Protein AF-N8WYJ7-F1 (afdb_monomer_lite)

Foldseek 3Di:
DPFPKQKKWKQAPQGIWIWIDGPVALATDIGDPRPVSVVLQQVQQVVVCVVVVHRDGRSNDDLVRCQVSQPDVVRRMHIDSPDPVVVVVVD

Organism: NCBI:txid70346

Radius of gyration: 12.83 Å; chains: 1; bounding box: 33×26×27 Å

Structure (mmCIF, N/CA/C/O backbone):
data_AF-N8WYJ7-F1
#
_entry.id   AF-N8WYJ7-F1
#
loop_
_atom_site.group_PDB
_atom_site.id
_atom_site.type_symbol
_atom_site.label_atom_id
_atom_site.label_alt_id
_atom_site.label_comp_id
_atom_site.label_asym_id
_atom_site.label_entity_id
_atom_site.label_seq_id
_atom_site.pdbx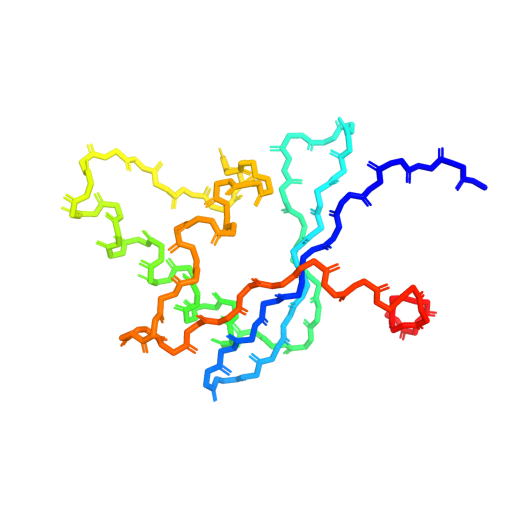_PDB_ins_code
_atom_site.Cartn_x
_atom_site.Cartn_y
_atom_site.Cartn_z
_atom_site.occupancy
_atom_site.B_iso_or_equiv
_atom_site.auth_seq_id
_atom_site.auth_comp_id
_atom_site.auth_asym_id
_atom_site.auth_atom_id
_atom_site.pdbx_PDB_model_num
ATOM 1 N N . MET A 1 1 ? 20.768 5.887 -14.695 1.00 40.31 1 MET A N 1
ATOM 2 C CA . MET A 1 1 ? 19.609 6.776 -14.520 1.00 40.31 1 MET A CA 1
ATOM 3 C C . MET A 1 1 ? 19.415 6.877 -13.030 1.00 40.31 1 MET A C 1
ATOM 5 O O . MET A 1 1 ? 18.930 5.925 -12.438 1.00 40.31 1 MET A O 1
ATOM 9 N N . ASP A 1 2 ? 19.929 7.947 -12.433 1.00 46.94 2 ASP A N 1
ATOM 10 C CA . ASP A 1 2 ? 19.619 8.298 -11.051 1.00 46.94 2 ASP A CA 1
ATOM 11 C C . ASP A 1 2 ? 18.253 8.974 -11.080 1.00 46.94 2 ASP A C 1
ATOM 13 O O . ASP A 1 2 ? 18.135 10.130 -11.476 1.00 46.94 2 ASP A O 1
ATOM 17 N N . ILE A 1 3 ? 17.216 8.204 -10.781 1.00 47.12 3 ILE A N 1
ATOM 18 C CA . ILE A 1 3 ? 15.880 8.724 -10.518 1.00 47.12 3 ILE A CA 1
ATOM 19 C C . ILE A 1 3 ? 15.565 8.198 -9.124 1.00 47.12 3 ILE A C 1
ATOM 21 O O . ILE A 1 3 ? 15.518 6.984 -8.917 1.00 47.12 3 ILE A O 1
ATOM 25 N N . ASN A 1 4 ? 15.485 9.107 -8.156 1.00 57.44 4 ASN A N 1
ATOM 26 C CA . ASN A 1 4 ? 15.174 8.817 -6.760 1.00 57.44 4 ASN A CA 1
ATOM 27 C C . ASN A 1 4 ? 13.691 8.441 -6.649 1.00 57.44 4 ASN A C 1
ATOM 29 O O . ASN A 1 4 ? 12.868 9.193 -6.152 1.00 57.44 4 ASN A O 1
ATOM 33 N N . THR A 1 5 ? 13.323 7.288 -7.189 1.00 70.56 5 THR A N 1
ATOM 34 C CA . THR A 1 5 ? 11.981 6.739 -7.037 1.00 70.56 5 THR A CA 1
ATOM 35 C C . THR A 1 5 ? 11.960 5.875 -5.786 1.00 70.56 5 THR A C 1
ATOM 37 O O . THR A 1 5 ? 12.722 4.909 -5.691 1.00 70.56 5 THR A O 1
ATOM 40 N N . THR A 1 6 ? 11.085 6.206 -4.839 1.00 80.38 6 THR A N 1
ATOM 41 C CA . THR A 1 6 ? 10.821 5.340 -3.686 1.00 80.38 6 THR A CA 1
ATOM 42 C C . THR A 1 6 ? 9.740 4.349 -4.084 1.00 80.38 6 THR A C 1
ATOM 44 O O . THR A 1 6 ? 8.659 4.757 -4.499 1.00 80.38 6 THR A O 1
ATOM 47 N N . ALA A 1 7 ? 10.011 3.051 -3.976 1.00 82.56 7 ALA A N 1
ATOM 48 C CA . ALA A 1 7 ? 8.985 2.030 -4.138 1.00 82.56 7 ALA A CA 1
ATOM 49 C C . ALA A 1 7 ? 8.826 1.257 -2.835 1.00 82.56 7 ALA A C 1
ATOM 51 O O . ALA A 1 7 ? 9.814 0.851 -2.224 1.00 82.56 7 ALA A O 1
ATOM 52 N N . LEU A 1 8 ? 7.579 1.046 -2.440 1.00 86.94 8 LEU A N 1
ATOM 53 C CA . LEU A 1 8 ? 7.207 0.267 -1.273 1.00 86.94 8 LEU A CA 1
ATOM 54 C C . LEU A 1 8 ? 6.448 -0.971 -1.730 1.00 86.94 8 LEU A C 1
ATOM 56 O O . LEU A 1 8 ? 5.531 -0.883 -2.550 1.00 86.94 8 LEU A O 1
ATOM 60 N N . LYS A 1 9 ? 6.816 -2.128 -1.184 1.00 89.00 9 LYS A N 1
ATOM 61 C CA . LYS A 1 9 ? 6.064 -3.364 -1.384 1.00 89.00 9 LYS A CA 1
ATOM 62 C C . LYS A 1 9 ? 4.921 -3.405 -0.381 1.00 89.00 9 LYS A C 1
ATOM 64 O O . LYS A 1 9 ? 5.142 -3.250 0.817 1.00 89.00 9 LYS A O 1
ATOM 69 N N . VAL A 1 10 ? 3.706 -3.631 -0.869 1.00 89.19 10 VAL A N 1
ATOM 70 C CA . VAL A 1 10 ? 2.504 -3.782 -0.049 1.00 89.19 10 VAL A CA 1
ATOM 71 C C . VAL A 1 10 ? 2.002 -5.210 -0.183 1.00 89.19 10 VAL A C 1
ATOM 73 O O . VAL A 1 10 ? 1.636 -5.656 -1.269 1.00 89.19 10 VAL A O 1
ATOM 76 N N . THR A 1 11 ? 1.968 -5.926 0.935 1.00 90.19 11 THR A N 1
ATOM 77 C CA . THR A 1 11 ? 1.446 -7.290 1.026 1.00 90.19 11 THR A CA 1
ATOM 78 C C . THR A 1 11 ? 0.113 -7.274 1.755 1.00 90.19 11 THR A C 1
ATOM 80 O O . THR A 1 11 ? -0.007 -6.710 2.843 1.00 90.19 11 THR A O 1
ATOM 83 N N . THR A 1 12 ? -0.886 -7.912 1.156 1.00 91.00 12 THR A N 1
ATOM 84 C CA . THR A 1 12 ? -2.237 -8.072 1.705 1.00 91.00 12 THR A CA 1
ATOM 85 C C . THR A 1 12 ? -2.640 -9.552 1.671 1.00 91.00 12 THR A C 1
ATOM 87 O O . THR A 1 12 ? -1.996 -10.346 0.978 1.00 91.00 12 THR A O 1
ATOM 90 N N . PRO A 1 13 ? -3.752 -9.954 2.314 1.00 90.81 13 PRO A N 1
ATOM 91 C CA . PRO A 1 13 ? -4.279 -11.316 2.185 1.00 90.81 13 PRO A CA 1
ATOM 92 C C . PRO A 1 13 ? -4.662 -11.711 0.749 1.00 90.81 13 PRO A C 1
ATOM 94 O O . PRO A 1 13 ? -4.783 -12.898 0.453 1.00 90.81 13 PRO A O 1
ATOM 97 N N . HIS A 1 14 ? -4.864 -10.730 -0.137 1.00 90.50 14 HIS A N 1
ATOM 98 C CA . HIS A 1 14 ? -5.283 -10.927 -1.528 1.00 90.50 14 HIS A CA 1
ATOM 99 C C . HIS A 1 14 ? -4.113 -10.895 -2.521 1.00 90.50 14 HIS A C 1
ATOM 101 O O . HIS A 1 14 ? -4.323 -10.985 -3.729 1.00 90.50 14 HIS A O 1
ATOM 107 N N . GLY A 1 15 ? -2.881 -10.772 -2.024 1.00 89.00 15 GLY A N 1
ATOM 108 C CA . GLY A 1 15 ? -1.673 -10.691 -2.833 1.00 89.00 15 GLY A CA 1
ATOM 109 C C . GLY A 1 15 ? -0.874 -9.424 -2.565 1.00 89.00 15 GLY A C 1
ATOM 110 O O . GLY A 1 15 ? -1.149 -8.668 -1.628 1.00 89.00 15 GLY A O 1
ATOM 111 N N . GLU A 1 16 ? 0.130 -9.217 -3.407 1.00 88.50 16 GLU A N 1
ATOM 112 C CA . GLU A 1 16 ? 1.094 -8.130 -3.294 1.00 88.50 16 GLU A CA 1
ATOM 113 C C . GLU A 1 16 ? 1.037 -7.186 -4.497 1.00 88.50 16 GLU A C 1
ATOM 115 O O . GLU A 1 16 ? 0.696 -7.580 -5.617 1.00 88.50 16 GLU A O 1
ATOM 120 N N . PHE A 1 17 ? 1.364 -5.925 -4.242 1.00 87.75 17 PHE A N 1
ATOM 121 C CA . PHE A 1 17 ? 1.557 -4.889 -5.249 1.00 87.75 17 PHE A CA 1
ATOM 122 C C . PHE A 1 17 ? 2.643 -3.917 -4.776 1.00 87.75 17 PHE A C 1
ATOM 124 O O . PHE A 1 17 ? 3.062 -3.941 -3.617 1.00 87.75 17 PHE A O 1
ATOM 131 N N . TYR A 1 18 ? 3.094 -3.053 -5.676 1.00 86.62 18 TYR A N 1
ATOM 132 C CA . TYR A 1 18 ? 4.101 -2.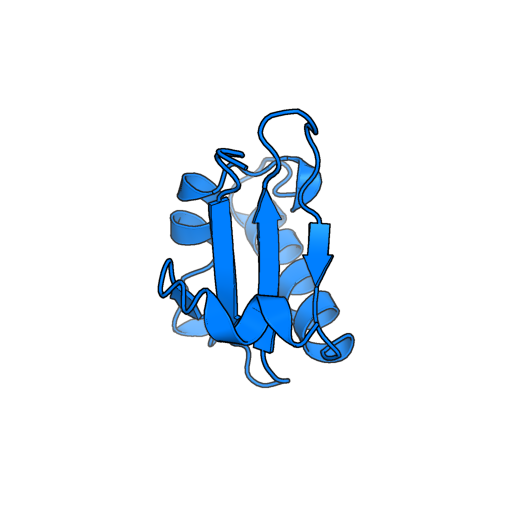038 -5.402 1.00 86.62 18 TYR A CA 1
ATOM 133 C C . TYR A 1 18 ? 3.476 -0.652 -5.500 1.00 86.62 18 TYR A C 1
ATOM 135 O O . TYR A 1 18 ? 2.779 -0.347 -6.467 1.00 86.62 18 TYR A O 1
ATOM 143 N N . ALA A 1 19 ? 3.732 0.177 -4.494 1.00 86.88 19 ALA A N 1
ATOM 144 C CA . ALA A 1 19 ? 3.407 1.593 -4.478 1.00 86.88 19 ALA A CA 1
ATOM 145 C C . ALA A 1 19 ? 4.673 2.379 -4.834 1.00 86.88 19 ALA A C 1
ATOM 147 O O . ALA A 1 19 ? 5.660 2.337 -4.099 1.00 86.88 19 ALA A O 1
ATOM 148 N N . ILE A 1 20 ? 4.663 3.057 -5.977 1.00 85.19 20 ILE A N 1
ATOM 149 C CA . ILE A 1 20 ? 5.801 3.790 -6.530 1.00 85.19 20 ILE A CA 1
ATOM 150 C C . ILE A 1 20 ? 5.549 5.287 -6.357 1.00 85.19 20 ILE A C 1
ATOM 152 O O . ILE A 1 20 ? 4.503 5.787 -6.756 1.00 85.19 20 ILE A O 1
ATOM 156 N N . PHE A 1 21 ? 6.510 6.000 -5.779 1.00 82.50 21 PHE A N 1
ATOM 157 C CA . PHE A 1 21 ? 6.467 7.439 -5.526 1.00 82.50 21 PHE A CA 1
ATOM 158 C C . PHE A 1 21 ? 7.533 8.129 -6.385 1.00 82.50 21 PHE A C 1
ATOM 160 O O . PHE A 1 21 ? 8.725 8.062 -6.057 1.00 82.50 21 PHE A O 1
ATOM 167 N N . PRO A 1 22 ? 7.147 8.737 -7.520 1.00 76.00 22 PRO A N 1
ATOM 168 C CA . PRO A 1 22 ? 8.065 9.502 -8.353 1.00 76.00 22 PRO A CA 1
ATOM 169 C C . PRO A 1 22 ? 8.316 10.884 -7.730 1.00 76.00 22 PRO A C 1
ATOM 171 O O . PRO A 1 22 ? 7.360 11.578 -7.403 1.00 76.00 22 PRO A O 1
ATOM 174 N N . ASP A 1 23 ? 9.573 11.331 -7.644 1.00 69.81 23 ASP A N 1
ATOM 175 C CA . ASP A 1 23 ? 9.931 12.685 -7.160 1.00 69.81 23 ASP A CA 1
ATOM 176 C C . ASP A 1 23 ? 9.180 13.812 -7.913 1.00 69.81 23 ASP A C 1
ATOM 178 O O . ASP A 1 23 ? 8.856 14.866 -7.362 1.00 69.81 23 ASP A O 1
ATOM 182 N N . ASP A 1 24 ? 8.900 13.584 -9.197 1.00 63.53 24 ASP A N 1
ATOM 183 C CA . ASP A 1 24 ? 8.355 14.564 -10.137 1.00 63.53 24 ASP A CA 1
ATOM 184 C C . ASP A 1 24 ? 6.816 14.575 -10.150 1.00 63.53 24 ASP A C 1
ATOM 186 O O . ASP A 1 24 ? 6.189 15.532 -10.623 1.00 63.53 24 ASP A O 1
ATOM 190 N N . ALA A 1 25 ? 6.195 13.498 -9.663 1.00 54.31 25 ALA A N 1
ATOM 191 C CA . ALA A 1 25 ? 4.758 13.297 -9.696 1.00 54.31 25 ALA A CA 1
ATOM 192 C C . ALA A 1 25 ? 4.227 13.280 -8.267 1.00 54.31 25 ALA A C 1
ATOM 194 O O . ALA A 1 25 ? 4.539 12.404 -7.474 1.00 54.31 25 ALA A O 1
ATOM 195 N N . ARG A 1 26 ? 3.320 14.207 -7.956 1.00 58.66 26 ARG A N 1
ATOM 196 C CA . ARG A 1 26 ? 2.558 14.222 -6.694 1.00 58.66 26 ARG A CA 1
ATOM 197 C C . ARG A 1 26 ? 1.610 13.022 -6.525 1.00 58.66 26 ARG A C 1
ATOM 199 O O . ARG A 1 26 ? 0.651 13.122 -5.776 1.00 58.66 26 ARG A O 1
ATOM 206 N N . ASN A 1 27 ? 1.807 11.947 -7.279 1.00 68.81 27 ASN A N 1
ATOM 207 C CA . ASN A 1 27 ? 0.905 10.816 -7.348 1.00 68.81 27 ASN A CA 1
ATOM 208 C C . ASN A 1 27 ? 1.702 9.533 -7.150 1.00 68.81 27 ASN A C 1
ATOM 210 O O . ASN A 1 27 ? 2.710 9.313 -7.818 1.00 68.81 27 ASN A O 1
ATOM 214 N N . CYS A 1 28 ? 1.190 8.670 -6.280 1.00 78.62 28 CYS A N 1
ATOM 215 C CA . CYS A 1 28 ? 1.631 7.293 -6.196 1.00 78.62 28 CYS A CA 1
ATOM 216 C C . CYS A 1 28 ? 1.112 6.496 -7.403 1.00 78.62 28 CYS A C 1
ATOM 218 O O . CYS A 1 28 ? -0.067 6.586 -7.757 1.00 78.62 28 CYS A O 1
ATOM 220 N N . GLU A 1 29 ? 1.984 5.704 -8.017 1.00 83.31 29 GLU A N 1
ATOM 221 C CA . GLU A 1 29 ? 1.630 4.722 -9.035 1.00 83.31 29 GLU A CA 1
ATOM 222 C C . GLU A 1 29 ? 1.556 3.330 -8.406 1.00 83.31 29 GLU A C 1
ATOM 224 O O . GLU A 1 29 ? 2.462 2.901 -7.693 1.00 83.31 29 GLU A O 1
ATOM 229 N N . LEU A 1 30 ? 0.466 2.613 -8.675 1.00 84.06 30 LEU A N 1
ATOM 230 C CA . LEU A 1 30 ? 0.277 1.247 -8.203 1.00 84.06 30 LEU A CA 1
ATOM 231 C C . LEU A 1 30 ? 0.649 0.265 -9.311 1.00 84.06 30 LEU A C 1
ATOM 233 O O . LEU A 1 30 ? 0.066 0.289 -10.396 1.00 84.06 30 LEU A O 1
ATOM 237 N N . CYS A 1 31 ? 1.602 -0.617 -9.030 1.00 82.44 31 CYS A N 1
ATOM 238 C CA . CYS A 1 31 ? 2.100 -1.610 -9.973 1.00 82.44 31 CYS A CA 1
ATOM 239 C C . CYS A 1 31 ? 1.887 -3.031 -9.451 1.00 82.44 31 CYS A C 1
ATOM 241 O O . CYS A 1 31 ? 2.143 -3.330 -8.288 1.00 82.44 31 CYS A O 1
ATOM 243 N N . GLY A 1 32 ? 1.460 -3.930 -10.336 1.00 75.69 32 GLY A N 1
ATOM 244 C CA . GLY A 1 32 ? 1.299 -5.353 -10.044 1.00 75.69 32 GLY A CA 1
ATOM 245 C C . GLY A 1 32 ? -0.060 -5.912 -10.482 1.00 75.69 32 GLY A C 1
ATOM 246 O O . GLY A 1 32 ? -0.994 -5.158 -10.750 1.00 75.69 32 GLY A O 1
ATOM 247 N N . PRO A 1 33 ? -0.193 -7.247 -10.566 1.00 73.69 33 PRO A N 1
ATOM 248 C CA . PRO A 1 33 ? -1.423 -7.906 -11.016 1.00 73.69 33 PRO A CA 1
ATOM 249 C C . PRO A 1 33 ? -2.541 -7.926 -9.955 1.00 73.69 33 PRO A C 1
ATOM 251 O O . PRO A 1 33 ? -3.665 -8.336 -10.248 1.00 73.69 33 PRO A O 1
ATOM 254 N N . GLY A 1 34 ? -2.246 -7.521 -8.716 1.00 79.25 34 GLY A N 1
ATOM 255 C CA . GLY A 1 34 ? -3.134 -7.639 -7.561 1.00 79.25 34 GLY A CA 1
ATOM 256 C C . GLY A 1 34 ? -4.236 -6.580 -7.489 1.00 79.25 34 GLY A C 1
ATOM 257 O O . GLY A 1 34 ? -4.289 -5.841 -6.513 1.00 79.25 34 GLY A O 1
ATOM 258 N N . PHE A 1 35 ? -5.150 -6.513 -8.464 1.00 81.75 35 PHE A N 1
ATOM 259 C CA . PHE A 1 35 ? -6.301 -5.589 -8.408 1.00 81.75 35 PHE A CA 1
ATOM 260 C C . PHE A 1 35 ? -7.149 -5.770 -7.135 1.00 81.75 35 PHE A C 1
ATOM 262 O O . PHE A 1 35 ? -7.613 -4.791 -6.554 1.00 81.75 35 PHE A O 1
ATOM 269 N N . GLU A 1 36 ? -7.314 -7.014 -6.670 1.00 87.31 36 GLU A N 1
ATOM 270 C CA . GLU A 1 36 ? -7.997 -7.312 -5.402 1.00 87.31 36 GLU A CA 1
ATOM 271 C C . GLU A 1 36 ? -7.203 -6.821 -4.181 1.00 87.31 36 GLU A C 1
ATOM 273 O O . GLU A 1 36 ? -7.792 -6.309 -3.232 1.00 87.31 36 GLU A O 1
ATOM 278 N N . ALA A 1 37 ? -5.870 -6.925 -4.215 1.00 87.50 37 ALA A N 1
ATOM 279 C CA . ALA A 1 37 ? -4.989 -6.431 -3.157 1.00 87.50 37 ALA A CA 1
ATOM 280 C C . ALA A 1 37 ? -5.009 -4.897 -3.063 1.00 87.50 37 ALA A C 1
ATOM 282 O O . ALA A 1 37 ? -5.075 -4.351 -1.962 1.00 87.50 37 ALA A O 1
ATOM 283 N N . ILE A 1 38 ? -5.027 -4.211 -4.210 1.00 87.25 38 ILE A N 1
ATOM 284 C CA . ILE A 1 38 ? -5.163 -2.752 -4.289 1.00 87.25 38 ILE A CA 1
ATOM 285 C C . ILE A 1 38 ? -6.501 -2.310 -3.692 1.00 87.25 38 ILE A C 1
ATOM 287 O O . ILE A 1 38 ? -6.512 -1.499 -2.769 1.00 87.25 38 ILE A O 1
ATOM 291 N N . GLY A 1 39 ? -7.618 -2.888 -4.149 1.00 88.31 39 GLY A N 1
ATOM 292 C CA . GLY A 1 39 ? -8.944 -2.531 -3.633 1.00 88.31 39 GLY A CA 1
ATOM 293 C C . GLY A 1 39 ? -9.079 -2.793 -2.130 1.00 88.31 39 GLY A C 1
ATOM 294 O O . GLY A 1 39 ? -9.603 -1.959 -1.394 1.00 88.31 39 GLY A O 1
ATOM 295 N N . TYR A 1 40 ? -8.529 -3.912 -1.646 1.00 89.69 40 TYR A N 1
ATOM 296 C CA . TYR A 1 40 ? -8.468 -4.218 -0.216 1.00 89.69 40 TYR A CA 1
ATOM 297 C C . TYR A 1 40 ? -7.711 -3.147 0.582 1.00 89.69 40 TYR A C 1
ATOM 299 O O . TYR A 1 40 ? -8.148 -2.735 1.662 1.00 89.69 40 TYR A O 1
ATOM 307 N N . PHE A 1 41 ? -6.568 -2.703 0.062 1.00 88.62 41 PHE A N 1
ATOM 308 C CA . PHE A 1 41 ? -5.741 -1.691 0.701 1.00 88.62 41 PHE A CA 1
ATOM 309 C C . PHE A 1 41 ? -6.419 -0.312 0.708 1.00 88.62 41 PHE A C 1
ATOM 311 O O . PHE A 1 41 ? -6.490 0.323 1.762 1.00 88.62 41 PHE A O 1
ATOM 318 N N . GLU A 1 42 ? -6.995 0.121 -0.416 1.00 87.12 42 GLU A N 1
ATOM 319 C CA . GLU A 1 42 ? -7.739 1.385 -0.523 1.00 87.12 42 GLU A CA 1
ATOM 320 C C . GLU A 1 42 ? -8.954 1.428 0.417 1.00 87.12 42 GLU A C 1
ATOM 322 O O . GLU A 1 42 ? -9.159 2.412 1.135 1.00 87.12 42 GLU A O 1
ATOM 327 N N . ASP A 1 43 ? -9.718 0.335 0.502 1.00 88.31 43 ASP A N 1
ATOM 328 C CA . ASP A 1 43 ? -10.841 0.212 1.438 1.00 88.31 43 ASP A CA 1
ATOM 329 C C . ASP A 1 43 ? -10.391 0.372 2.894 1.00 88.31 43 ASP A C 1
ATOM 331 O O . ASP A 1 43 ? -11.098 0.950 3.730 1.00 88.31 43 ASP A O 1
ATOM 335 N N . ASN A 1 44 ? -9.212 -0.150 3.224 1.00 86.88 44 ASN A N 1
ATOM 336 C CA . ASN A 1 44 ? -8.639 -0.043 4.556 1.00 86.88 44 ASN A CA 1
ATOM 337 C C . ASN A 1 44 ? -8.129 1.370 4.857 1.00 86.88 44 ASN A C 1
ATOM 339 O O . ASN A 1 44 ? -8.444 1.890 5.931 1.00 86.88 44 ASN A O 1
ATOM 343 N N . LEU A 1 45 ? -7.464 2.039 3.911 1.00 83.38 45 LEU A N 1
ATOM 344 C CA . LEU A 1 45 ? -7.131 3.463 4.035 1.00 83.38 45 LEU A CA 1
ATOM 345 C C . LEU A 1 45 ? -8.390 4.317 4.266 1.00 83.38 45 LEU A C 1
ATOM 347 O O . LEU A 1 45 ? -8.422 5.166 5.160 1.00 83.38 45 LEU A O 1
ATOM 351 N N . HIS A 1 46 ? -9.487 4.023 3.563 1.00 81.12 46 HIS A N 1
ATOM 352 C CA . HIS A 1 46 ? -10.758 4.723 3.760 1.00 81.12 46 HIS A CA 1
ATOM 353 C C . HIS A 1 46 ? -11.420 4.431 5.125 1.00 81.12 46 HIS A C 1
ATOM 355 O O . HIS A 1 46 ? -12.140 5.267 5.682 1.00 81.12 46 HIS A O 1
ATOM 361 N N . LYS A 1 47 ? -11.199 3.254 5.720 1.00 80.81 47 LYS A N 1
ATOM 362 C CA . LYS A 1 47 ? -11.633 2.984 7.105 1.00 80.81 47 LYS A CA 1
ATOM 363 C C . LYS A 1 47 ? -10.791 3.763 8.113 1.00 80.81 47 LYS A C 1
ATOM 365 O O . LYS A 1 47 ? -11.356 4.297 9.068 1.00 80.81 47 LYS A O 1
ATOM 370 N N . LEU A 1 48 ? -9.480 3.868 7.885 1.00 76.12 48 LEU A N 1
ATOM 371 C CA . LEU A 1 48 ? -8.573 4.668 8.714 1.00 76.12 48 LEU A CA 1
ATOM 372 C C . LEU A 1 48 ? -8.941 6.154 8.665 1.00 76.12 48 LEU A C 1
ATOM 374 O O . LEU A 1 48 ? -9.009 6.788 9.717 1.00 76.12 48 LEU A O 1
ATOM 378 N N . PHE A 1 49 ? -9.308 6.677 7.489 1.00 76.69 49 PHE A N 1
ATOM 379 C CA . PHE A 1 49 ? -9.882 8.020 7.329 1.00 76.69 49 PHE A CA 1
ATOM 380 C C . PHE A 1 49 ? -10.990 8.305 8.353 1.00 76.69 49 PHE A C 1
ATOM 382 O O . PHE A 1 49 ? -10.956 9.311 9.065 1.00 76.69 49 PHE A O 1
ATOM 389 N N . LYS A 1 50 ? -11.966 7.395 8.464 1.00 69.56 50 LYS A N 1
ATOM 390 C CA . LYS A 1 50 ? -13.114 7.560 9.370 1.00 69.56 50 LYS A CA 1
ATOM 391 C C . LYS A 1 50 ? -12.712 7.571 10.847 1.00 69.56 50 LYS A C 1
ATOM 393 O O . LYS A 1 50 ? -13.454 8.116 11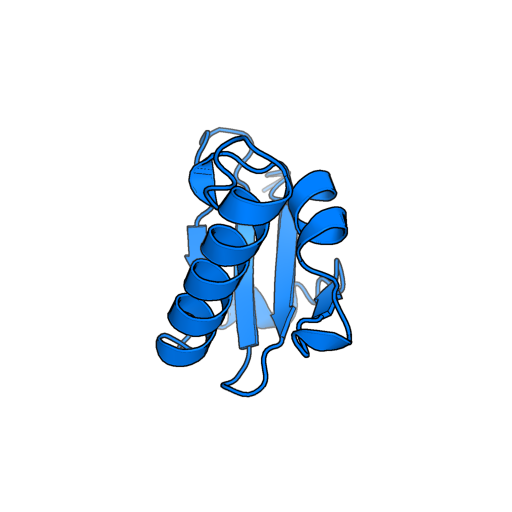.659 1.00 69.56 50 LYS A O 1
ATOM 398 N N . GLN A 1 51 ? -11.573 6.972 11.195 1.00 74.25 51 GLN A N 1
ATOM 399 C CA . GLN A 1 51 ? -11.053 6.911 12.564 1.00 74.25 51 GLN A CA 1
ATOM 400 C C . GLN A 1 51 ? -10.161 8.115 12.907 1.00 74.25 51 GLN A C 1
ATOM 402 O O . GLN A 1 51 ? -10.226 8.608 14.031 1.00 74.25 51 GLN A O 1
ATOM 407 N N . HIS A 1 52 ? -9.363 8.606 11.952 1.00 72.62 52 HIS A N 1
ATOM 408 C CA . HIS A 1 52 ? -8.408 9.704 12.150 1.00 72.62 52 HIS A CA 1
ATOM 409 C C . HIS A 1 52 ? -8.988 11.104 11.884 1.00 72.62 52 HIS A C 1
ATOM 411 O O . HIS A 1 52 ? -8.467 12.088 12.407 1.00 72.62 52 HIS A O 1
ATOM 417 N N . GLY A 1 53 ? -10.080 11.210 11.119 1.00 72.12 53 GLY A N 1
ATOM 418 C CA . GLY A 1 53 ? -10.819 12.461 10.912 1.00 72.12 53 GLY A CA 1
ATOM 419 C C . GLY A 1 53 ? -10.354 13.330 9.735 1.00 72.12 53 GLY A C 1
ATOM 420 O O . GLY A 1 53 ? -10.883 14.428 9.572 1.00 72.12 53 GLY A O 1
ATOM 421 N N . TYR A 1 54 ? -9.413 12.864 8.905 1.00 71.06 54 TYR A N 1
ATOM 422 C CA . TYR A 1 54 ? -8.940 13.555 7.693 1.00 71.06 54 TYR A CA 1
ATOM 423 C C . TYR A 1 54 ? -8.572 12.557 6.578 1.00 71.06 54 TYR A C 1
ATOM 425 O O . TYR A 1 54 ? -8.089 11.474 6.921 1.00 71.06 54 TYR A O 1
ATOM 433 N N . PRO A 1 55 ? -8.825 12.870 5.279 1.00 69.31 55 PRO A N 1
ATOM 434 C CA . PRO A 1 55 ? -8.665 11.938 4.146 1.00 69.31 55 PRO A CA 1
ATOM 435 C C . PRO A 1 55 ? -7.262 11.350 4.049 1.00 69.31 55 PRO A C 1
ATOM 437 O O . PRO A 1 55 ? -6.298 12.094 3.925 1.00 69.31 55 PRO A O 1
ATOM 440 N N . LEU A 1 56 ? -7.173 10.018 4.080 1.00 75.69 56 LEU A N 1
ATOM 441 C CA . LEU A 1 56 ? -5.967 9.258 3.754 1.00 75.69 56 LEU A CA 1
ATOM 442 C C . LEU A 1 56 ? -6.195 8.627 2.378 1.00 75.69 56 LEU A C 1
ATOM 444 O O . LEU A 1 56 ? -6.674 7.500 2.272 1.00 75.69 56 LEU A O 1
ATOM 448 N N . GLU A 1 57 ? -5.949 9.397 1.322 1.00 77.44 57 GLU A N 1
ATOM 449 C CA . GLU A 1 57 ? -5.954 8.893 -0.053 1.00 77.44 57 GLU A CA 1
ATOM 450 C C . GLU A 1 57 ? -4.531 8.529 -0.456 1.00 77.44 57 GLU A C 1
ATOM 452 O O . GLU A 1 57 ? -3.591 9.247 -0.130 1.00 77.44 57 GLU A O 1
ATOM 457 N N . LEU A 1 58 ? -4.373 7.436 -1.196 1.00 77.44 58 LEU A N 1
ATOM 458 C CA . LEU A 1 58 ? -3.066 6.890 -1.560 1.00 77.44 58 LEU A CA 1
ATOM 459 C C . LEU A 1 58 ? -2.214 7.888 -2.366 1.00 77.44 58 LEU A C 1
ATOM 461 O O . LEU A 1 58 ? -1.010 7.980 -2.169 1.00 77.44 58 LEU A O 1
ATOM 465 N N . SER A 1 59 ? -2.856 8.707 -3.201 1.00 75.00 59 SER A N 1
ATOM 466 C CA . SER A 1 59 ? -2.223 9.800 -3.951 1.00 75.00 59 SER A CA 1
ATOM 467 C C . SER A 1 59 ? -1.793 10.994 -3.096 1.00 75.00 59 SER A C 1
ATOM 469 O O . SER A 1 59 ? -1.123 11.882 -3.604 1.00 75.00 59 SER A O 1
ATOM 471 N N . SER A 1 60 ? -2.223 11.059 -1.837 1.00 76.50 60 SER A N 1
ATOM 472 C CA . SER A 1 60 ? -1.930 12.166 -0.919 1.00 76.50 60 SER A CA 1
ATOM 473 C C . SER A 1 60 ? -0.947 11.778 0.184 1.00 76.50 60 SER A C 1
ATOM 475 O O . SER A 1 60 ? -0.593 12.641 0.981 1.00 76.50 60 SER A O 1
ATOM 477 N N . LEU A 1 61 ? -0.567 10.500 0.261 1.00 79.56 61 LEU A N 1
ATOM 478 C CA . LEU A 1 61 ? 0.361 9.989 1.262 1.00 79.56 61 LEU A CA 1
ATOM 479 C C . LEU A 1 61 ? 1.790 10.097 0.756 1.00 79.56 61 LEU A C 1
ATOM 481 O O . LEU A 1 61 ? 2.077 9.740 -0.382 1.00 79.56 61 LEU A O 1
ATOM 485 N N . GLU A 1 62 ? 2.688 10.512 1.636 1.00 83.69 62 GLU A N 1
ATOM 486 C CA . GLU A 1 62 ? 4.123 10.325 1.443 1.00 83.69 62 GLU A CA 1
ATOM 487 C C . GLU A 1 62 ? 4.527 8.871 1.787 1.00 83.69 62 GLU A C 1
ATOM 489 O O . GLU A 1 62 ? 3.814 8.186 2.534 1.00 83.69 62 GLU A O 1
ATOM 494 N N . PRO A 1 63 ? 5.681 8.370 1.305 1.00 82.62 63 PRO A N 1
ATOM 495 C CA . PRO A 1 63 ? 6.139 7.005 1.590 1.00 82.62 63 PRO A CA 1
ATOM 496 C C . PRO A 1 63 ? 6.173 6.659 3.090 1.00 82.62 63 PRO A C 1
ATOM 498 O O . PRO A 1 63 ? 5.690 5.602 3.506 1.00 82.62 63 PRO A O 1
ATOM 501 N N . ASP A 1 64 ? 6.680 7.576 3.918 1.00 83.94 64 ASP A N 1
ATOM 502 C CA . ASP A 1 64 ? 6.776 7.396 5.373 1.00 83.94 64 ASP A CA 1
ATOM 503 C C . ASP A 1 64 ? 5.391 7.313 6.037 1.00 83.94 64 ASP A C 1
ATOM 505 O O . ASP A 1 64 ? 5.178 6.558 6.993 1.00 83.94 64 ASP A O 1
ATOM 509 N N . GLU A 1 65 ? 4.420 8.067 5.517 1.00 84.44 65 GLU A N 1
ATOM 510 C CA . GLU A 1 65 ? 3.035 8.023 5.981 1.00 84.44 65 GLU A CA 1
ATOM 511 C C . GLU A 1 65 ? 2.381 6.698 5.590 1.00 84.44 65 GLU A C 1
ATOM 513 O O . GLU A 1 65 ? 1.698 6.087 6.413 1.00 84.44 65 GLU A O 1
ATOM 518 N N . LEU A 1 66 ? 2.645 6.197 4.378 1.00 85.06 66 LEU A N 1
ATOM 519 C CA . LEU A 1 66 ? 2.160 4.88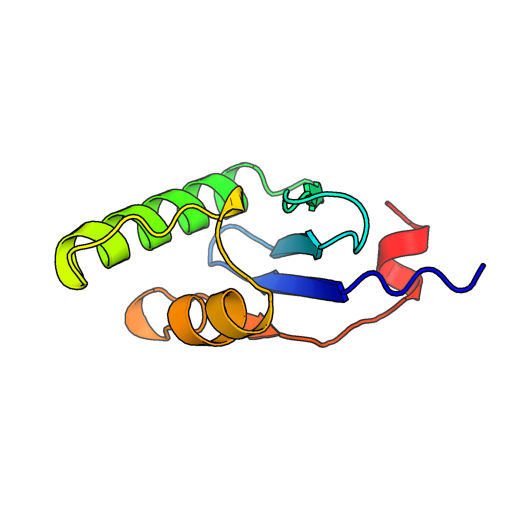9 3.940 1.00 85.06 66 LEU A CA 1
ATOM 520 C C . LEU A 1 66 ? 2.702 3.763 4.826 1.00 85.06 66 LEU A C 1
ATOM 522 O O . LEU A 1 66 ? 1.939 2.897 5.250 1.00 85.06 66 LEU A O 1
ATOM 526 N N . MET A 1 67 ? 3.995 3.783 5.151 1.00 86.00 67 MET A N 1
ATOM 527 C CA . MET A 1 67 ? 4.587 2.807 6.069 1.00 86.00 67 MET A CA 1
ATOM 528 C C . MET A 1 67 ? 3.984 2.891 7.472 1.00 86.00 67 MET A C 1
ATOM 530 O O . MET A 1 67 ? 3.779 1.859 8.112 1.00 86.00 67 MET A O 1
ATOM 534 N N . THR A 1 68 ? 3.685 4.102 7.945 1.00 86.00 68 THR A N 1
ATOM 535 C CA . THR A 1 68 ? 3.129 4.335 9.284 1.00 86.00 68 THR A CA 1
ATOM 536 C C . THR A 1 68 ? 1.669 3.892 9.385 1.00 86.00 68 THR A C 1
ATOM 538 O O . THR A 1 68 ? 1.293 3.220 10.344 1.00 86.00 68 THR A O 1
ATOM 541 N N . TYR A 1 69 ? 0.834 4.255 8.410 1.00 81.38 69 TYR A N 1
ATOM 542 C CA . TYR A 1 69 ? -0.604 3.967 8.439 1.00 81.38 69 TYR A CA 1
ATOM 543 C C . TYR A 1 69 ? -0.960 2.604 7.842 1.00 81.38 69 TYR A C 1
ATOM 545 O O . TYR A 1 69 ? -1.955 1.999 8.245 1.00 81.38 69 TYR A O 1
ATOM 553 N N . GLY A 1 70 ? -0.164 2.121 6.887 1.00 80.94 70 GLY A N 1
ATOM 554 C CA . GLY A 1 70 ? -0.394 0.869 6.176 1.00 80.94 70 GLY A CA 1
ATOM 555 C C . GLY A 1 70 ? 0.037 -0.370 6.956 1.00 80.94 70 GLY A C 1
ATOM 556 O O . GLY A 1 70 ? -0.614 -1.400 6.829 1.00 80.94 70 GLY A O 1
ATOM 557 N N . ASN A 1 71 ? 1.074 -0.293 7.799 1.00 84.88 71 ASN A N 1
ATOM 558 C CA . ASN A 1 71 ? 1.505 -1.431 8.618 1.00 84.88 71 ASN A CA 1
ATOM 559 C C . ASN A 1 71 ? 0.560 -1.659 9.802 1.00 84.88 71 ASN A C 1
ATOM 561 O O . ASN A 1 71 ? 0.727 -1.089 10.882 1.00 84.88 71 ASN A O 1
ATOM 565 N N . ARG A 1 72 ? -0.437 -2.523 9.606 1.00 83.19 72 ARG A N 1
ATOM 566 C CA . ARG A 1 72 ? -1.429 -2.865 10.628 1.00 83.19 72 ARG A CA 1
ATOM 567 C C . ARG A 1 72 ? -1.698 -4.360 10.661 1.00 83.19 72 ARG A C 1
ATOM 569 O O . ARG A 1 72 ? -2.296 -4.913 9.739 1.00 83.19 72 ARG A O 1
ATOM 576 N N . GLU A 1 73 ? -1.332 -4.995 11.774 1.00 84.00 73 GLU A N 1
ATOM 577 C CA . GLU A 1 73 ? -1.543 -6.432 11.992 1.00 84.00 73 GLU A CA 1
ATOM 578 C C . GLU A 1 73 ? -3.025 -6.822 11.949 1.00 84.00 73 GLU A C 1
ATOM 580 O O . GLU A 1 73 ? -3.382 -7.851 11.381 1.00 84.00 73 GLU A O 1
ATOM 585 N N . ASP A 1 74 ? -3.912 -5.985 12.492 1.00 85.88 74 ASP A N 1
ATOM 586 C CA . ASP A 1 74 ? -5.354 -6.252 12.496 1.00 85.88 74 ASP A CA 1
ATOM 587 C C . ASP A 1 74 ? -5.988 -6.165 11.101 1.00 85.88 74 ASP A C 1
ATOM 589 O O . ASP A 1 74 ? -7.033 -6.770 10.856 1.00 85.88 74 ASP A O 1
ATOM 593 N N . LEU A 1 75 ? -5.336 -5.451 10.181 1.00 82.81 75 LEU A N 1
ATOM 594 C CA . LEU A 1 75 ? -5.711 -5.376 8.771 1.00 82.81 75 LEU A CA 1
ATOM 595 C C . LEU A 1 75 ? -4.898 -6.346 7.907 1.00 82.81 75 LEU A C 1
ATOM 597 O O . LEU A 1 75 ? -5.125 -6.404 6.706 1.00 82.81 75 LEU A O 1
ATOM 601 N N . GLN A 1 76 ? -3.969 -7.109 8.495 1.00 89.75 76 GLN A N 1
ATOM 602 C CA . GLN A 1 76 ? -3.085 -8.037 7.781 1.00 89.75 76 GLN A CA 1
ATOM 603 C C . GLN A 1 76 ? -2.369 -7.378 6.587 1.00 89.75 76 GLN A C 1
ATOM 605 O O . GLN A 1 76 ? -2.159 -8.013 5.554 1.00 89.75 76 GLN A O 1
ATOM 610 N N . ILE A 1 77 ? -2.023 -6.094 6.724 1.00 89.31 77 ILE A N 1
ATOM 611 C CA . ILE A 1 77 ? -1.255 -5.354 5.725 1.00 89.31 77 ILE A CA 1
ATOM 612 C C . ILE A 1 77 ? 0.170 -5.195 6.237 1.00 89.31 77 ILE A C 1
ATOM 614 O O . ILE A 1 77 ? 0.388 -4.777 7.377 1.00 89.31 77 ILE A O 1
ATOM 618 N N . VAL A 1 78 ? 1.125 -5.491 5.361 1.00 91.00 78 VAL A N 1
ATOM 619 C CA . VAL A 1 78 ? 2.550 -5.263 5.590 1.00 91.00 78 VAL A CA 1
ATOM 620 C C . VAL A 1 78 ? 3.088 -4.397 4.456 1.00 91.00 78 VAL A C 1
ATOM 622 O O . VAL A 1 78 ? 2.958 -4.753 3.287 1.00 91.00 78 VAL A O 1
ATOM 625 N N . VAL A 1 79 ? 3.668 -3.254 4.808 1.00 89.69 79 VAL A N 1
ATOM 626 C CA . VAL A 1 79 ? 4.315 -2.303 3.902 1.00 89.69 79 VAL A CA 1
ATOM 627 C C . VAL A 1 79 ? 5.798 -2.256 4.241 1.00 89.69 79 VAL A C 1
ATOM 629 O O . VAL A 1 79 ? 6.167 -1.898 5.361 1.00 89.69 79 VAL A O 1
ATOM 632 N N . THR A 1 80 ? 6.647 -2.599 3.281 1.00 88.19 80 THR A N 1
ATOM 633 C CA . THR A 1 80 ? 8.101 -2.650 3.467 1.00 88.19 80 THR A CA 1
ATOM 634 C C . THR A 1 80 ? 8.824 -1.845 2.404 1.00 88.19 80 THR A C 1
ATOM 636 O O . THR A 1 80 ? 8.385 -1.767 1.255 1.00 88.19 80 THR A O 1
ATOM 639 N N . ASP A 1 81 ? 9.985 -1.318 2.780 1.00 82.31 81 ASP A N 1
ATOM 640 C CA . ASP A 1 81 ? 10.976 -0.744 1.871 1.00 82.31 81 ASP A CA 1
ATOM 641 C C . ASP A 1 81 ? 11.916 -1.812 1.280 1.00 82.31 81 ASP A C 1
ATOM 643 O O . ASP A 1 81 ? 12.924 -1.459 0.669 1.00 82.31 81 ASP A O 1
ATOM 647 N N . GLU A 1 82 ? 11.605 -3.109 1.454 1.00 66.75 82 GLU A N 1
ATOM 648 C CA . GLU A 1 82 ? 12.329 -4.226 0.836 1.00 66.75 82 GLU A CA 1
ATOM 649 C C . GLU A 1 82 ? 12.289 -4.088 -0.691 1.00 66.75 82 GLU A C 1
ATOM 651 O O . GLU A 1 82 ? 11.372 -4.526 -1.386 1.00 66.75 82 GLU A O 1
ATOM 656 N N . PHE A 1 83 ? 13.307 -3.396 -1.192 1.00 64.44 83 PHE A N 1
ATOM 657 C CA . PHE A 1 83 ? 13.444 -2.970 -2.568 1.00 64.44 83 PHE A CA 1
ATOM 658 C C . PHE A 1 83 ? 14.361 -3.939 -3.304 1.00 64.44 83 PHE A C 1
ATOM 660 O O . PHE A 1 83 ? 15.567 -3.704 -3.435 1.00 64.44 83 PHE A O 1
ATOM 667 N N . ASP A 1 84 ? 13.802 -5.038 -3.810 1.00 58.53 84 ASP A N 1
ATOM 668 C CA . ASP A 1 84 ? 14.523 -5.847 -4.786 1.00 58.53 84 ASP A CA 1
ATOM 669 C C . ASP A 1 84 ? 14.379 -5.212 -6.176 1.00 58.53 84 ASP A C 1
ATOM 671 O O . ASP A 1 84 ? 13.396 -5.399 -6.895 1.00 58.53 84 ASP A O 1
ATOM 675 N N . ARG A 1 85 ? 15.387 -4.420 -6.568 1.00 56.72 85 ARG A N 1
ATOM 676 C CA . ARG A 1 85 ? 15.466 -3.765 -7.890 1.00 56.72 85 ARG A CA 1
ATOM 677 C C . ARG A 1 85 ? 15.288 -4.739 -9.061 1.00 56.72 85 ARG A C 1
ATOM 679 O O . ARG A 1 85 ? 15.001 -4.282 -10.166 1.00 56.72 85 ARG A O 1
ATOM 686 N N . GLN A 1 86 ? 15.496 -6.043 -8.861 1.00 55.91 86 GLN A N 1
ATOM 687 C CA . GLN A 1 86 ? 15.310 -7.037 -9.917 1.00 55.91 86 GLN A CA 1
ATOM 688 C C . GLN A 1 86 ? 13.835 -7.342 -10.200 1.00 55.91 86 GLN A C 1
ATOM 690 O O . GLN A 1 86 ? 13.507 -7.625 -11.350 1.00 55.91 86 GLN A O 1
ATOM 695 N N . GLU A 1 87 ? 12.944 -7.244 -9.210 1.00 55.84 87 GLU A N 1
ATOM 696 C CA . GLU A 1 87 ? 11.520 -7.572 -9.383 1.00 55.84 87 GLU A CA 1
ATOM 697 C C . GLU A 1 87 ? 10.787 -6.532 -10.249 1.00 55.84 87 GLU A C 1
ATOM 699 O O . GLU A 1 87 ? 9.948 -6.893 -11.069 1.00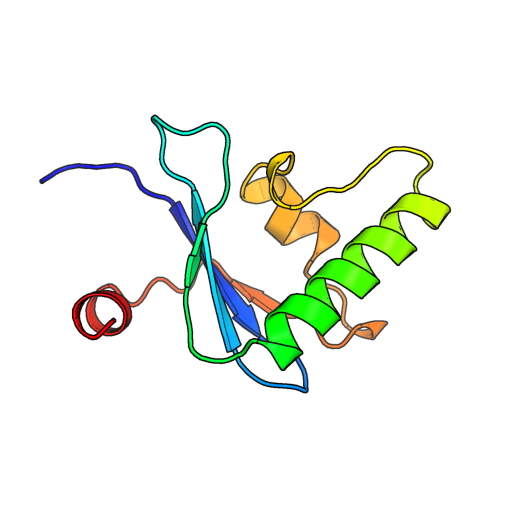 55.84 87 GLU A O 1
ATOM 704 N N . LEU A 1 88 ? 11.171 -5.253 -10.160 1.00 53.62 88 LEU A N 1
ATOM 705 C CA . LEU A 1 88 ? 10.620 -4.173 -10.993 1.00 53.62 88 LEU A CA 1
ATOM 706 C C . LEU A 1 88 ? 11.105 -4.200 -12.445 1.00 53.62 88 LEU A C 1
ATOM 708 O O . LEU A 1 88 ? 10.375 -3.782 -13.332 1.00 53.62 88 LEU A O 1
ATOM 712 N N . ALA A 1 89 ? 12.314 -4.700 -12.713 1.00 53.75 89 ALA A N 1
ATOM 713 C CA . ALA A 1 89 ? 12.815 -4.831 -14.085 1.00 53.75 89 ALA A CA 1
ATOM 714 C C . ALA A 1 89 ? 12.051 -5.893 -14.905 1.00 53.75 89 ALA A C 1
ATOM 716 O O . ALA A 1 89 ? 12.258 -6.002 -16.115 1.00 53.75 89 ALA A O 1
ATOM 717 N N . LEU A 1 90 ? 11.221 -6.698 -14.233 1.00 53.22 90 LEU A N 1
ATOM 718 C CA . LEU A 1 90 ? 10.381 -7.741 -14.813 1.00 53.22 90 LEU A CA 1
ATOM 719 C C . LEU A 1 90 ? 8.901 -7.324 -14.947 1.00 53.22 90 LEU A C 1
ATOM 721 O O . LEU A 1 90 ? 8.133 -8.093 -15.530 1.00 53.22 90 LEU A O 1
ATOM 725 N N . LEU A 1 91 ? 8.516 -6.151 -14.422 1.00 51.94 91 LEU A N 1
ATOM 726 C CA . LEU A 1 91 ? 7.208 -5.506 -14.623 1.00 51.94 91 LEU A CA 1
ATOM 727 C C . LEU A 1 91 ? 7.215 -4.653 -15.901 1.00 51.94 91 LEU A C 1
ATOM 729 O O . LEU A 1 91 ? 6.171 -4.658 -16.592 1.00 51.94 91 LEU A O 1
#

pLDDT: mean 77.42, std 12.31, range [40.31, 91.0]

Secondary structure (DSSP, 8-state):
-----EEEEEEETTEEEEEEE-TT-SSPEEESS-HHHHHHHHHHHHHHHHHHSS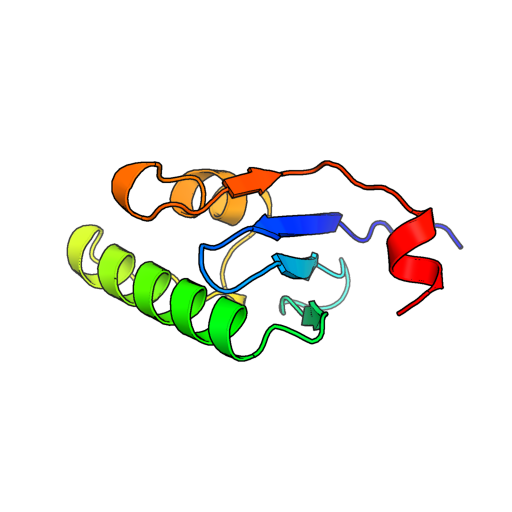---GGG--HHHHHHHH-BGGGTBEEE----HHHHTT-

Sequence (91 aa):
MDINTTALKVTTPHGEFYAIFPDDARNCELCGPGFEAIGYFEDNLHKLFKQHGYPLELSSLEPDELMTYGNREDLQIVVTDEFDRQELALL